Protein AF-A0A5N0E5K2-F1 (afdb_monomer_lite)

Sequence (120 aa):
MSVNEPQHDPADLLDELDSILREQELLRQRTLALAARYRSLEAHASRFDKPGKYEGLPAEYGHINVEYAAIRLVDSTREVSGAVTYHLLPARELAEKVREYPRSEREQVEQPRVDRGRSR

pLDDT: mean 84.49, std 16.84, range [40.84, 98.25]

Secondary structure (DSSP, 8-state):
--TTS-SS-HHHHHHHHHHHHHHHHHHHHHHHHHHHHHHHTGGGGGGGPEE-SSTT-EEE-HHHHHHHHHHHHHHHHHHHHHHIIIIIHHHHHHHTT--PPPPPGGGGS-----------

Structure (mmCIF, N/CA/C/O backbone):
data_AF-A0A5N0E5K2-F1
#
_entry.id   AF-A0A5N0E5K2-F1
#
loop_
_atom_site.group_PDB
_atom_site.id
_atom_site.type_symbol
_atom_site.label_atom_id
_atom_site.label_alt_id
_atom_site.label_comp_id
_atom_site.label_asym_id
_atom_site.label_entity_id
_atom_site.label_seq_id
_atom_site.pdbx_PDB_ins_code
_atom_site.Cartn_x
_atom_site.Cartn_y
_atom_site.Cartn_z
_atom_site.occupancy
_atom_site.B_iso_or_equiv
_atom_site.auth_seq_id
_atom_site.auth_comp_id
_atom_site.auth_asym_id
_atom_site.auth_atom_id
_atom_site.pdbx_PDB_model_num
ATOM 1 N N . MET A 1 1 ? -34.302 12.878 25.862 1.00 40.84 1 MET A N 1
ATOM 2 C CA . MET A 1 1 ? -33.189 12.109 25.274 1.00 40.84 1 MET A CA 1
ATOM 3 C C . MET A 1 1 ? -31.979 12.373 26.148 1.00 40.84 1 MET A C 1
ATOM 5 O O . MET A 1 1 ? -31.695 13.539 26.403 1.00 40.84 1 MET A O 1
ATOM 9 N N . SER A 1 2 ? -31.407 11.329 26.747 1.00 45.22 2 SER A N 1
ATOM 10 C CA . SER A 1 2 ? -30.281 11.452 27.678 1.00 45.22 2 SER A CA 1
ATOM 11 C C . SER A 1 2 ? -29.060 11.982 26.927 1.00 45.22 2 SER A C 1
ATOM 13 O O . SER A 1 2 ? -28.728 11.473 25.867 1.00 45.22 2 SER A O 1
ATOM 15 N N . VAL A 1 3 ? -28.394 12.999 27.469 1.00 55.62 3 VAL A N 1
ATOM 16 C CA . VAL A 1 3 ? -27.216 13.666 26.875 1.00 55.62 3 VAL A CA 1
ATOM 17 C C . VAL A 1 3 ? -25.950 12.780 26.944 1.00 55.62 3 VAL A C 1
ATOM 19 O O . VAL A 1 3 ? -24.872 13.211 26.561 1.00 55.62 3 VAL A O 1
ATOM 22 N N . ASN A 1 4 ? -26.068 11.534 27.420 1.00 63.44 4 ASN A N 1
ATOM 23 C CA . ASN A 1 4 ? -24.939 10.692 27.835 1.00 63.44 4 ASN A CA 1
ATOM 24 C C . ASN A 1 4 ? -24.797 9.355 27.082 1.00 63.44 4 ASN A C 1
ATOM 26 O O . ASN A 1 4 ? -24.014 8.519 27.527 1.00 63.44 4 ASN A O 1
ATOM 30 N N . GLU A 1 5 ? -25.535 9.114 25.996 1.00 61.28 5 GLU A N 1
ATOM 31 C CA . GLU A 1 5 ? -25.306 7.913 25.178 1.00 61.28 5 GLU A CA 1
ATOM 32 C C . GLU A 1 5 ? -24.129 8.141 24.211 1.00 61.28 5 GLU A C 1
ATOM 34 O O . GLU A 1 5 ? -24.073 9.194 23.564 1.00 61.28 5 GLU A O 1
ATOM 39 N N . PRO A 1 6 ? -23.164 7.202 24.125 1.00 71.31 6 PRO A N 1
ATOM 40 C CA . PRO A 1 6 ? -22.097 7.293 23.142 1.00 71.31 6 PRO A CA 1
ATOM 41 C C . PRO A 1 6 ? -22.686 7.320 21.727 1.00 71.31 6 PRO A C 1
ATOM 43 O O . PRO A 1 6 ? -23.564 6.533 21.388 1.00 71.31 6 PRO A O 1
ATOM 46 N N . GLN A 1 7 ? -22.194 8.238 20.891 1.00 80.31 7 GLN A N 1
ATOM 47 C CA . GLN A 1 7 ? -22.669 8.407 19.509 1.00 80.31 7 GLN A CA 1
ATOM 48 C C . GLN A 1 7 ? -22.295 7.244 18.577 1.00 80.31 7 GLN A C 1
ATOM 50 O O . GLN A 1 7 ? -22.831 7.163 17.475 1.00 80.31 7 GLN A O 1
ATOM 55 N N . HIS A 1 8 ? -21.376 6.374 18.997 1.00 83.12 8 HIS A N 1
ATOM 56 C CA . HIS A 1 8 ? -20.853 5.272 18.196 1.00 83.12 8 HIS A CA 1
ATOM 57 C C . HIS A 1 8 ? -20.875 3.977 19.002 1.00 83.12 8 HIS A C 1
ATOM 59 O O . HIS A 1 8 ? -20.456 3.972 20.163 1.00 83.12 8 HIS A O 1
ATOM 65 N N . ASP A 1 9 ? -21.322 2.893 18.367 1.00 88.19 9 ASP A N 1
ATOM 66 C CA . ASP A 1 9 ? -21.204 1.543 18.909 1.00 88.19 9 ASP A CA 1
ATOM 67 C C . ASP A 1 9 ? -19.729 1.098 18.829 1.00 88.19 9 ASP A C 1
ATOM 69 O O . ASP A 1 9 ? -19.127 1.158 17.751 1.00 88.19 9 ASP A O 1
ATOM 73 N N . PRO A 1 10 ? -19.105 0.662 19.940 1.00 90.62 10 PRO A N 1
ATOM 74 C CA . PRO A 1 10 ? -17.770 0.073 19.910 1.00 90.62 10 PRO A CA 1
ATOM 75 C C . PRO A 1 10 ? -17.611 -1.077 18.904 1.00 90.62 10 PRO A C 1
ATOM 77 O O . PRO A 1 10 ? -16.519 -1.238 18.356 1.00 90.62 10 PRO A O 1
ATOM 80 N N . ALA A 1 11 ? -18.671 -1.851 18.641 1.00 90.31 11 ALA A N 1
ATOM 81 C CA . ALA A 1 11 ? -18.655 -2.917 17.642 1.00 90.31 11 ALA A CA 1
ATOM 82 C C . ALA A 1 11 ? -18.475 -2.359 16.222 1.00 90.31 11 ALA A C 1
ATOM 84 O O . ALA A 1 11 ? -17.589 -2.818 15.504 1.00 90.31 11 ALA A O 1
ATOM 85 N N . ASP A 1 12 ? -19.219 -1.308 15.862 1.00 92.69 12 ASP A N 1
ATOM 86 C CA . ASP A 1 12 ? -19.100 -0.648 14.554 1.00 92.69 12 ASP A CA 1
ATOM 87 C C . ASP A 1 12 ? -17.682 -0.088 14.334 1.00 92.69 12 ASP A C 1
ATOM 89 O O . ASP A 1 12 ? -17.120 -0.178 13.243 1.00 92.69 12 ASP A O 1
ATOM 93 N N . LEU A 1 13 ? -17.067 0.472 15.383 1.00 93.94 13 LEU A N 1
ATOM 94 C CA . LEU A 1 13 ? -15.701 1.003 15.312 1.00 93.94 13 LEU A CA 1
ATOM 95 C C . LEU A 1 13 ? -14.645 -0.100 15.135 1.00 93.94 13 LEU A C 1
ATOM 97 O O . LEU A 1 13 ? -13.643 0.107 14.444 1.00 93.94 13 LEU A O 1
ATOM 101 N N . LEU A 1 14 ? -14.844 -1.263 15.761 1.00 94.88 14 LEU A N 1
ATOM 102 C CA . LEU A 1 14 ? -13.971 -2.423 15.581 1.00 94.88 14 LEU A CA 1
ATOM 103 C C . LEU A 1 14 ? -14.111 -3.009 14.168 1.00 94.88 14 LEU A C 1
ATOM 105 O O . LEU A 1 14 ? -13.098 -3.314 13.536 1.00 94.88 14 LEU A O 1
ATOM 109 N N . ASP A 1 15 ? -15.338 -3.103 13.657 1.00 95.50 15 ASP A N 1
ATOM 110 C CA . ASP A 1 15 ? -15.616 -3.566 12.296 1.00 95.50 15 ASP A CA 1
ATOM 111 C C . ASP A 1 15 ? -14.975 -2.649 11.242 1.00 95.50 15 ASP A C 1
ATOM 113 O O . ASP A 1 15 ? -14.416 -3.134 10.251 1.00 95.50 15 ASP A O 1
ATOM 117 N N . GLU A 1 16 ? -14.980 -1.333 11.475 1.00 96.88 16 GLU A N 1
ATOM 118 C CA . GLU A 1 16 ? -14.294 -0.361 10.618 1.00 96.88 16 GLU A CA 1
ATOM 119 C C . GLU A 1 16 ? -12.771 -0.578 10.621 1.00 96.88 16 GLU A C 1
ATOM 121 O O . GLU A 1 16 ? -12.143 -0.612 9.560 1.00 96.88 16 GLU A O 1
ATOM 126 N N . LEU A 1 17 ? -12.159 -0.819 11.788 1.00 96.94 17 LEU A N 1
ATOM 127 C CA . LEU A 1 17 ? -10.733 -1.168 11.869 1.00 96.94 17 LEU A CA 1
ATOM 128 C C . LEU A 1 17 ? -10.414 -2.467 11.111 1.00 96.94 17 LEU A C 1
ATOM 130 O O . LEU A 1 17 ? -9.402 -2.537 10.405 1.00 96.94 17 LEU A O 1
ATOM 134 N N . ASP A 1 18 ? -11.286 -3.471 11.198 1.00 97.81 18 ASP A N 1
ATOM 135 C CA . ASP A 1 18 ? -11.153 -4.728 10.455 1.00 97.81 18 ASP A CA 1
ATOM 136 C C . ASP A 1 18 ? -11.346 -4.546 8.945 1.00 97.81 18 ASP A C 1
ATOM 138 O O . ASP A 1 18 ? -10.731 -5.256 8.139 1.00 97.81 18 ASP A O 1
ATOM 142 N N . SER A 1 19 ? -12.180 -3.593 8.527 1.00 98.19 19 SER A N 1
ATOM 143 C CA . SER A 1 19 ? -12.293 -3.176 7.128 1.00 98.19 19 SER A CA 1
ATOM 144 C C . SER A 1 19 ? -10.986 -2.549 6.634 1.00 98.19 19 SER A C 1
ATOM 146 O O . SER A 1 19 ? -10.398 -3.035 5.664 1.00 98.19 19 SER A O 1
ATOM 148 N N . ILE A 1 20 ? -10.456 -1.563 7.366 1.00 97.75 20 ILE A N 1
ATOM 149 C CA . ILE A 1 20 ? -9.201 -0.876 7.028 1.00 97.75 20 ILE A CA 1
ATOM 150 C C . ILE A 1 20 ? -8.046 -1.879 6.905 1.00 97.75 20 ILE A C 1
ATOM 152 O O . ILE A 1 20 ? -7.285 -1.830 5.939 1.00 97.75 20 ILE A O 1
ATOM 156 N N . LEU A 1 21 ? -7.914 -2.828 7.839 1.00 97.69 21 LEU A N 1
ATOM 157 C CA . LEU A 1 21 ? -6.870 -3.860 7.786 1.00 97.69 21 LEU A CA 1
ATOM 158 C C . LEU A 1 21 ? -6.956 -4.720 6.514 1.00 97.69 21 LEU A C 1
ATOM 160 O O . LEU A 1 21 ? -5.932 -4.991 5.879 1.00 97.69 21 LEU A O 1
ATOM 164 N N . ARG A 1 22 ? -8.167 -5.120 6.108 1.00 97.81 22 ARG A N 1
ATOM 165 C CA . ARG A 1 22 ? -8.389 -5.882 4.867 1.00 97.81 22 ARG A CA 1
ATOM 166 C C . ARG A 1 22 ? -8.044 -5.060 3.627 1.00 97.81 22 ARG A C 1
ATOM 168 O O . ARG A 1 22 ? -7.416 -5.585 2.706 1.00 97.81 22 ARG A O 1
ATOM 175 N N . GLU A 1 23 ? -8.410 -3.783 3.604 1.00 97.38 23 GLU A N 1
ATOM 176 C CA . GLU A 1 23 ? -8.083 -2.878 2.500 1.00 97.38 23 GLU A CA 1
ATOM 177 C C . GLU A 1 23 ? -6.575 -2.638 2.370 1.00 97.38 23 GLU A C 1
ATOM 179 O O . GLU A 1 23 ? -6.053 -2.641 1.252 1.00 97.38 23 GLU A O 1
ATOM 184 N N . GLN A 1 24 ? -5.853 -2.505 3.489 1.00 96.88 24 GLN A N 1
ATOM 185 C CA . GLN A 1 24 ? -4.392 -2.382 3.484 1.00 96.88 24 GLN A CA 1
ATOM 186 C C . GLN A 1 24 ? -3.719 -3.631 2.906 1.00 96.88 24 GLN A C 1
ATOM 188 O O . GLN A 1 24 ? -2.809 -3.519 2.081 1.00 96.88 24 GLN A O 1
ATOM 193 N N . GLU A 1 25 ? -4.189 -4.826 3.269 1.00 96.00 25 GLU A N 1
ATOM 194 C CA . GLU A 1 25 ? -3.660 -6.073 2.710 1.00 96.00 25 GLU A CA 1
ATOM 195 C C . GLU A 1 25 ? -3.954 -6.195 1.207 1.00 96.00 25 GLU A C 1
ATOM 197 O O . GLU A 1 25 ? -3.064 -6.536 0.420 1.00 96.00 25 GLU A O 1
ATOM 202 N N . LEU A 1 26 ? -5.167 -5.843 0.771 1.00 97.00 26 LEU A N 1
ATOM 203 C CA . LEU A 1 26 ? -5.512 -5.818 -0.650 1.00 97.00 26 LEU A CA 1
ATOM 204 C C . LEU A 1 26 ? -4.638 -4.821 -1.425 1.00 97.00 26 LEU A C 1
ATOM 206 O O . LEU A 1 26 ? -4.142 -5.137 -2.513 1.00 97.00 26 LEU A O 1
ATOM 210 N N . LEU A 1 27 ? -4.421 -3.624 -0.877 1.00 96.56 27 LEU A N 1
ATOM 211 C CA . LEU A 1 27 ? -3.549 -2.617 -1.474 1.00 96.56 27 LEU A CA 1
ATOM 212 C C . LEU A 1 27 ? -2.111 -3.133 -1.583 1.00 96.56 27 LEU A C 1
ATOM 214 O O . LEU A 1 27 ? -1.503 -3.015 -2.648 1.00 96.56 27 LEU A O 1
ATOM 218 N N . ARG A 1 28 ? -1.584 -3.769 -0.532 1.00 96.56 28 ARG A N 1
ATOM 219 C CA . ARG A 1 28 ? -0.248 -4.382 -0.527 1.00 96.56 28 ARG A CA 1
ATOM 220 C C . ARG A 1 28 ? -0.097 -5.399 -1.660 1.00 96.56 28 ARG A C 1
ATOM 222 O O . ARG A 1 28 ? 0.866 -5.330 -2.426 1.00 96.56 28 ARG A O 1
ATOM 229 N N . GLN A 1 29 ? -1.061 -6.305 -1.816 1.00 97.31 29 GLN A N 1
ATOM 230 C CA . GLN A 1 29 ? -1.056 -7.314 -2.881 1.00 97.31 29 GLN A CA 1
ATOM 231 C C . GLN A 1 29 ? -1.095 -6.682 -4.278 1.00 97.31 29 GLN A C 1
ATOM 233 O O . GLN A 1 29 ? -0.314 -7.061 -5.156 1.00 97.31 29 GLN A O 1
ATOM 238 N N . ARG A 1 30 ? -1.961 -5.682 -4.487 1.00 98.12 30 ARG A N 1
ATOM 239 C CA . ARG A 1 30 ? -2.060 -4.955 -5.764 1.00 98.12 30 ARG A CA 1
ATOM 240 C C . ARG A 1 30 ? -0.765 -4.222 -6.105 1.00 98.12 30 ARG A C 1
ATOM 242 O O . ARG A 1 30 ? -0.343 -4.254 -7.261 1.00 98.12 30 ARG A O 1
ATOM 249 N N . THR A 1 31 ? -0.121 -3.611 -5.116 1.00 98.19 31 THR A N 1
ATOM 250 C CA . THR A 1 31 ? 1.154 -2.906 -5.282 1.00 98.19 31 THR A CA 1
ATOM 251 C C . THR A 1 31 ? 2.282 -3.868 -5.660 1.00 98.19 31 THR A C 1
ATOM 253 O O . THR A 1 31 ? 3.018 -3.594 -6.608 1.00 98.19 31 THR A O 1
ATOM 256 N N . LEU A 1 32 ? 2.375 -5.039 -5.018 1.00 98.00 32 LEU A N 1
ATOM 257 C CA . LEU A 1 32 ? 3.347 -6.074 -5.399 1.00 98.00 32 LEU A CA 1
ATOM 258 C C . LEU A 1 32 ? 3.102 -6.616 -6.812 1.00 98.00 32 LEU A C 1
ATOM 260 O O . LEU A 1 32 ? 4.046 -6.780 -7.587 1.00 98.00 32 LEU A O 1
ATOM 264 N N . ALA A 1 33 ? 1.840 -6.854 -7.176 1.00 98.25 33 ALA A N 1
ATOM 265 C CA . ALA A 1 33 ? 1.487 -7.277 -8.526 1.00 98.25 33 ALA A CA 1
ATOM 266 C C . ALA A 1 33 ? 1.866 -6.214 -9.572 1.00 98.25 33 ALA A C 1
ATOM 268 O O . ALA A 1 33 ? 2.359 -6.552 -10.649 1.00 98.25 33 ALA A O 1
ATOM 269 N N . LEU A 1 34 ? 1.679 -4.928 -9.260 1.00 98.12 34 LEU A N 1
ATOM 270 C CA . LEU A 1 34 ? 2.098 -3.830 -10.128 1.00 98.12 34 LEU A CA 1
ATOM 271 C C . LEU A 1 34 ? 3.625 -3.752 -10.253 1.00 98.12 34 LEU A C 1
ATOM 273 O O . LEU A 1 34 ? 4.127 -3.602 -11.365 1.00 98.12 34 LEU A O 1
ATOM 277 N N . ALA A 1 35 ? 4.367 -3.930 -9.157 1.00 98.06 35 ALA A N 1
ATOM 278 C CA . ALA A 1 35 ? 5.828 -3.983 -9.189 1.00 98.06 35 ALA A CA 1
ATOM 279 C C . ALA A 1 35 ? 6.333 -5.118 -10.096 1.00 98.06 35 ALA A C 1
ATOM 281 O O . ALA A 1 35 ? 7.233 -4.911 -10.908 1.00 98.06 35 ALA A O 1
ATOM 282 N N . ALA A 1 36 ? 5.710 -6.299 -10.025 1.00 97.75 36 ALA A N 1
ATOM 283 C CA . ALA A 1 36 ? 6.035 -7.423 -10.903 1.00 97.75 36 ALA A CA 1
ATOM 284 C C . ALA A 1 36 ? 5.769 -7.104 -12.385 1.00 97.75 36 ALA A C 1
ATOM 286 O O . ALA A 1 36 ? 6.567 -7.467 -13.249 1.00 97.75 36 ALA A O 1
ATOM 287 N N . ARG A 1 37 ? 4.685 -6.376 -12.688 1.00 97.69 37 ARG A N 1
ATOM 288 C CA . ARG A 1 37 ? 4.404 -5.905 -14.054 1.00 97.69 37 ARG A CA 1
ATOM 289 C C . ARG A 1 37 ? 5.471 -4.929 -14.543 1.00 97.69 37 ARG A C 1
ATOM 291 O O . ARG A 1 37 ? 5.910 -5.075 -15.677 1.00 97.69 37 ARG A O 1
ATOM 298 N N . TYR A 1 38 ? 5.938 -4.002 -13.706 1.00 96.88 38 TYR A N 1
ATOM 299 C CA . TYR A 1 38 ? 7.060 -3.130 -14.070 1.00 96.88 38 TYR A CA 1
ATOM 300 C C . TYR A 1 38 ? 8.339 -3.923 -14.348 1.00 96.88 38 TYR A C 1
ATOM 302 O O . TYR A 1 38 ? 8.949 -3.719 -15.392 1.00 96.88 38 TYR A O 1
ATOM 310 N N . ARG A 1 39 ? 8.690 -4.901 -13.504 1.00 95.81 39 ARG A N 1
ATOM 311 C CA . ARG A 1 39 ? 9.854 -5.773 -13.752 1.00 95.81 39 ARG A CA 1
ATOM 312 C C . ARG A 1 39 ? 9.748 -6.544 -15.063 1.00 95.81 39 ARG A C 1
ATOM 314 O O . ARG A 1 39 ? 10.740 -6.728 -15.753 1.00 95.81 39 ARG A O 1
ATOM 321 N N . SER A 1 40 ? 8.542 -6.949 -15.465 1.00 96.25 4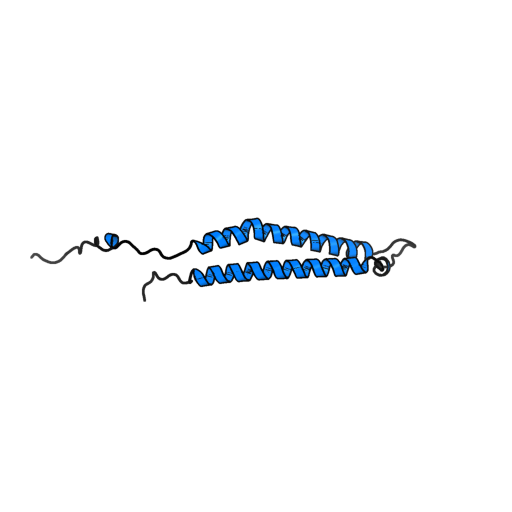0 SER A N 1
ATOM 322 C CA . SER A 1 40 ? 8.348 -7.623 -16.758 1.00 96.25 40 SER A CA 1
ATOM 323 C C . SER A 1 40 ? 8.721 -6.748 -17.967 1.00 96.25 40 SER A C 1
ATOM 325 O O . SER A 1 40 ? 9.015 -7.275 -19.038 1.00 96.25 40 SER A O 1
ATOM 327 N N . LEU A 1 41 ? 8.759 -5.421 -17.795 1.00 95.81 41 LEU A N 1
ATOM 328 C CA . LEU A 1 41 ? 9.179 -4.476 -18.827 1.00 95.81 41 LEU A CA 1
ATOM 329 C C . LEU A 1 41 ? 10.708 -4.355 -18.946 1.00 95.81 41 LEU A C 1
ATOM 331 O O . LEU A 1 41 ? 11.172 -3.805 -19.944 1.00 95.81 41 LEU A O 1
ATOM 335 N N . GLU A 1 42 ? 11.495 -4.877 -17.993 1.00 90.44 42 GLU A N 1
ATOM 336 C CA . GLU A 1 42 ? 12.966 -4.762 -17.974 1.00 90.44 42 GLU A CA 1
ATOM 337 C C . GLU A 1 42 ? 13.613 -5.303 -19.258 1.00 90.44 42 GLU A C 1
ATOM 339 O O . GLU A 1 42 ? 14.498 -4.670 -19.832 1.00 90.44 42 GLU A O 1
ATOM 344 N N . ALA A 1 43 ? 13.093 -6.413 -19.797 1.00 90.00 43 ALA A N 1
ATOM 345 C CA . ALA A 1 43 ? 13.572 -7.014 -21.047 1.00 90.00 43 ALA A CA 1
ATOM 346 C C . ALA A 1 43 ? 13.415 -6.101 -22.282 1.00 90.00 43 ALA A C 1
ATOM 348 O O . ALA A 1 43 ? 14.002 -6.348 -23.339 1.00 90.00 43 ALA A O 1
ATOM 349 N N . HIS A 1 44 ? 12.595 -5.057 -22.176 1.00 92.75 44 HIS A N 1
ATOM 350 C CA . HIS A 1 44 ? 12.317 -4.095 -23.238 1.00 92.75 44 HIS A CA 1
ATOM 351 C C . HIS A 1 44 ? 12.610 -2.655 -22.804 1.00 92.75 44 HIS A C 1
ATOM 353 O O . HIS A 1 44 ? 12.211 -1.720 -23.496 1.00 92.75 44 HIS A O 1
ATOM 359 N N . ALA A 1 45 ? 13.312 -2.473 -21.683 1.00 86.56 45 ALA A N 1
ATOM 360 C CA . ALA A 1 45 ? 13.410 -1.195 -20.997 1.00 86.56 45 ALA A CA 1
ATOM 361 C C . ALA A 1 45 ? 14.091 -0.096 -21.826 1.00 86.56 45 ALA A C 1
ATOM 363 O O . ALA A 1 45 ? 13.672 1.058 -21.788 1.00 86.56 45 ALA A O 1
ATOM 364 N N . SER A 1 46 ? 15.069 -0.469 -22.657 1.00 85.12 46 SER A N 1
ATOM 365 C CA . SER A 1 46 ? 15.761 0.446 -23.575 1.00 85.12 46 SER A CA 1
ATOM 366 C C . SER A 1 46 ? 14.840 1.095 -24.615 1.00 85.12 46 SER A C 1
ATOM 368 O O . SER A 1 46 ? 15.184 2.130 -25.177 1.00 85.12 46 SER A O 1
ATOM 370 N N . ARG A 1 47 ? 13.643 0.540 -24.863 1.00 91.62 47 ARG A N 1
ATOM 371 C CA . ARG A 1 47 ? 12.639 1.150 -25.754 1.00 91.62 47 ARG A CA 1
ATOM 372 C C . ARG A 1 47 ? 11.959 2.374 -25.144 1.00 91.62 47 ARG A C 1
ATOM 374 O O . ARG A 1 47 ? 11.303 3.112 -25.872 1.00 91.62 47 ARG A O 1
ATOM 381 N N . PHE A 1 48 ? 12.070 2.561 -23.831 1.00 90.81 48 PHE A N 1
ATOM 382 C CA . PHE A 1 48 ? 11.468 3.691 -23.123 1.00 90.81 48 PHE A CA 1
ATOM 383 C C . PHE A 1 48 ? 12.426 4.874 -22.980 1.00 90.81 48 PHE A C 1
ATOM 385 O O . PHE A 1 48 ? 12.017 5.929 -22.497 1.00 90.81 48 PHE A O 1
ATOM 392 N N . ASP A 1 49 ? 13.683 4.723 -23.396 1.00 91.44 49 ASP A N 1
ATOM 393 C CA . ASP A 1 49 ? 14.639 5.820 -23.392 1.00 91.44 49 ASP A CA 1
ATOM 394 C C . ASP A 1 49 ? 14.267 6.854 -24.448 1.00 91.44 49 ASP A C 1
ATOM 396 O O . ASP A 1 49 ? 14.065 6.543 -25.624 1.00 91.44 49 ASP A O 1
ATOM 400 N N . LYS A 1 50 ? 14.191 8.114 -24.027 1.00 89.25 50 LYS A N 1
ATOM 401 C CA . LYS A 1 50 ? 13.956 9.222 -24.945 1.00 89.25 50 LYS A CA 1
ATOM 402 C C . LYS A 1 50 ? 15.274 9.561 -25.636 1.00 89.25 50 LYS A C 1
ATOM 404 O O . LYS A 1 50 ? 16.227 9.907 -24.934 1.00 89.25 50 LYS A O 1
ATOM 409 N N . PRO A 1 51 ? 15.352 9.529 -26.977 1.00 86.50 51 PRO A N 1
ATOM 410 C CA . PRO A 1 51 ? 16.569 9.900 -27.689 1.00 86.50 51 PRO A CA 1
ATOM 411 C C . PRO A 1 51 ? 17.031 11.312 -27.309 1.00 86.50 51 PRO A C 1
ATOM 413 O O . PRO A 1 51 ? 16.220 12.240 -27.238 1.00 86.50 51 PRO A O 1
ATOM 416 N N . GLY A 1 52 ? 18.326 11.471 -27.032 1.00 87.38 52 GLY A N 1
ATOM 417 C CA . GLY A 1 52 ? 18.921 12.765 -26.719 1.00 87.38 52 GLY A CA 1
ATOM 418 C C . GLY A 1 52 ? 19.455 13.501 -27.942 1.00 87.38 52 GLY A C 1
ATOM 419 O O . GLY A 1 52 ? 19.475 12.995 -29.061 1.00 87.38 52 GLY A O 1
ATOM 420 N N . LYS A 1 53 ? 19.904 14.739 -27.707 1.00 84.94 53 LYS A N 1
ATOM 421 C CA . LYS A 1 53 ? 20.532 15.595 -28.728 1.00 84.94 53 LYS A CA 1
ATOM 422 C C . LYS A 1 53 ? 21.919 15.088 -29.153 1.00 84.94 53 LYS A C 1
ATOM 424 O O . LYS A 1 53 ? 22.380 15.431 -30.237 1.00 84.94 53 LYS A O 1
ATOM 429 N N . TYR A 1 54 ? 22.580 14.314 -28.293 1.00 82.88 54 TYR A N 1
ATOM 430 C CA . TYR A 1 54 ? 23.902 13.744 -28.531 1.00 82.88 54 TYR A CA 1
ATOM 431 C C . TYR A 1 54 ? 23.781 12.245 -28.791 1.00 82.88 54 TYR A C 1
ATOM 433 O O . TYR A 1 54 ? 23.031 11.547 -28.107 1.00 82.88 54 TYR A O 1
ATOM 441 N N . GLU A 1 55 ? 24.527 11.759 -29.778 1.00 80.19 55 GLU A N 1
ATOM 442 C CA . GLU A 1 55 ? 24.542 10.347 -30.146 1.00 80.19 55 GLU A CA 1
ATOM 443 C C . GLU A 1 55 ? 25.001 9.486 -28.958 1.00 80.19 55 GLU A C 1
ATOM 445 O O . GLU A 1 55 ? 25.991 9.794 -28.294 1.00 80.19 55 GLU A O 1
ATOM 450 N N . GLY A 1 56 ? 24.242 8.431 -28.654 1.00 75.88 56 GLY A N 1
ATOM 451 C CA . GLY A 1 56 ? 24.541 7.500 -27.561 1.00 75.88 56 GLY A CA 1
ATOM 452 C C . GLY A 1 56 ? 24.082 7.921 -26.157 1.00 75.88 56 GLY A C 1
ATOM 453 O O . GLY A 1 56 ? 24.230 7.123 -25.237 1.00 75.88 56 GLY A O 1
ATOM 454 N N . LEU A 1 57 ? 23.497 9.114 -25.969 1.00 78.06 57 LEU A N 1
ATOM 455 C CA . LEU A 1 57 ? 22.989 9.563 -24.663 1.00 78.06 57 LEU A CA 1
ATOM 456 C C . LEU A 1 57 ? 21.481 9.867 -24.707 1.00 78.06 57 LEU A C 1
ATOM 458 O O . LEU A 1 57 ? 21.069 10.764 -25.448 1.00 78.06 57 LEU A O 1
ATOM 462 N N . PRO A 1 58 ? 20.645 9.177 -23.906 1.00 81.00 58 PRO A N 1
ATOM 463 C CA . PRO A 1 58 ? 19.233 9.517 -23.758 1.00 81.00 58 PRO A CA 1
ATOM 464 C C . PRO A 1 58 ? 19.026 10.902 -23.132 1.00 81.00 58 PRO A C 1
ATOM 466 O O . PRO A 1 58 ? 19.775 11.319 -22.250 1.00 81.00 58 PRO A O 1
ATOM 469 N N . ALA A 1 59 ? 17.962 11.599 -23.539 1.00 81.38 59 ALA A N 1
ATOM 470 C CA . ALA A 1 59 ? 17.454 12.773 -22.825 1.00 81.38 59 ALA A CA 1
ATOM 471 C C . ALA A 1 59 ? 16.695 12.383 -21.546 1.00 81.38 59 ALA A C 1
ATOM 473 O O . ALA A 1 59 ? 16.726 13.119 -20.565 1.00 81.38 59 ALA A O 1
ATOM 474 N N . GLU A 1 60 ? 16.018 11.233 -21.559 1.00 86.88 60 GLU A N 1
ATOM 475 C CA . GLU A 1 60 ? 15.332 10.656 -20.402 1.00 86.88 60 GLU A CA 1
ATOM 476 C C . GLU A 1 60 ? 15.593 9.150 -20.377 1.00 86.88 60 GLU A C 1
ATOM 478 O O . GLU A 1 60 ? 15.457 8.471 -21.397 1.00 86.88 60 GLU A O 1
ATOM 483 N N . TYR A 1 61 ? 15.961 8.642 -19.203 1.00 89.19 61 TYR A N 1
ATOM 484 C CA . TYR A 1 61 ? 16.313 7.244 -18.981 1.00 89.19 61 TYR A CA 1
ATOM 485 C C . TYR A 1 61 ? 15.065 6.453 -18.581 1.00 89.19 61 TYR A C 1
ATOM 487 O O . TYR A 1 61 ? 14.831 6.166 -17.4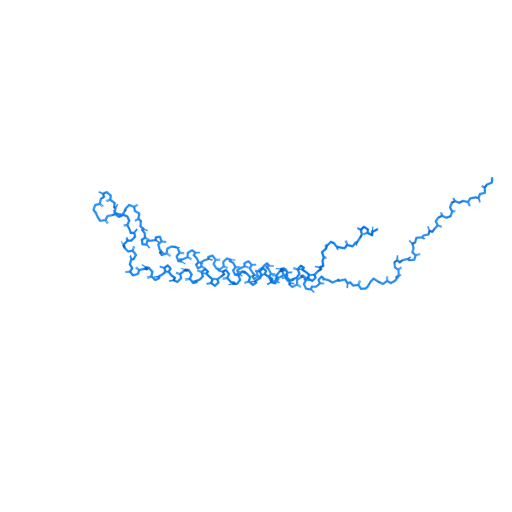05 1.00 89.19 61 TYR A O 1
ATOM 495 N N . GLY A 1 62 ? 14.225 6.136 -19.565 1.00 89.00 62 GLY A N 1
ATOM 496 C CA . GLY A 1 62 ? 13.015 5.352 -19.347 1.00 89.00 62 GLY A CA 1
ATOM 497 C C . GLY A 1 62 ? 13.308 3.975 -18.757 1.00 89.00 62 GLY A C 1
ATOM 498 O O . GLY A 1 62 ? 12.529 3.505 -17.929 1.00 89.00 62 GLY A O 1
ATOM 499 N N . HIS A 1 63 ? 14.450 3.367 -19.092 1.00 91.00 63 HIS A N 1
ATOM 500 C CA . HIS A 1 63 ? 14.842 2.097 -18.483 1.00 91.00 63 HIS A CA 1
ATOM 501 C C . HIS A 1 63 ? 15.087 2.206 -16.973 1.00 91.00 63 HIS A C 1
ATOM 503 O O . HIS A 1 63 ? 14.597 1.372 -16.214 1.00 91.00 63 HIS A O 1
ATOM 509 N N . ILE A 1 64 ? 15.763 3.273 -16.533 1.00 91.38 64 ILE A N 1
ATOM 510 C CA . ILE A 1 64 ? 15.982 3.565 -15.110 1.00 91.38 64 ILE A CA 1
ATOM 511 C C . ILE A 1 64 ? 14.634 3.810 -14.429 1.00 91.38 64 ILE A C 1
ATOM 513 O O . ILE A 1 64 ? 14.370 3.285 -13.352 1.00 91.38 64 ILE A O 1
ATOM 517 N N . ASN A 1 65 ? 13.733 4.553 -15.072 1.00 93.31 65 ASN A N 1
ATOM 518 C CA . ASN A 1 65 ? 12.414 4.831 -14.505 1.00 93.31 65 ASN A CA 1
ATOM 519 C C . ASN A 1 65 ? 11.587 3.554 -14.272 1.00 93.31 65 ASN A C 1
ATOM 521 O O . ASN A 1 65 ? 10.889 3.468 -13.262 1.00 93.31 65 ASN A O 1
ATOM 525 N N . VAL A 1 66 ? 11.670 2.558 -15.164 1.00 94.00 66 VAL A N 1
ATOM 526 C CA . VAL A 1 66 ? 11.006 1.250 -14.993 1.00 94.00 66 VAL A CA 1
ATOM 527 C C . VAL A 1 66 ? 11.541 0.513 -13.764 1.00 94.00 66 VAL A C 1
ATOM 529 O O . VAL A 1 66 ? 10.750 0.063 -12.932 1.00 94.00 66 VAL A O 1
ATOM 532 N N . GLU A 1 67 ? 12.865 0.429 -13.627 1.00 94.12 67 GLU A N 1
ATOM 533 C CA . GLU A 1 67 ? 13.519 -0.216 -12.484 1.00 94.12 67 GLU A CA 1
ATOM 534 C C . GLU A 1 67 ? 13.133 0.476 -11.169 1.00 94.12 67 GLU A C 1
ATOM 536 O O . GLU A 1 67 ? 12.633 -0.155 -10.231 1.00 94.12 67 GLU A O 1
ATOM 541 N N . TYR A 1 68 ? 13.285 1.800 -11.115 1.00 95.38 68 TYR A N 1
ATOM 542 C CA . TYR A 1 68 ? 12.974 2.576 -9.920 1.00 95.38 68 TYR A CA 1
ATOM 543 C C . TYR A 1 68 ? 11.488 2.527 -9.562 1.00 95.38 68 TYR A C 1
ATOM 545 O O . TYR A 1 68 ? 11.166 2.486 -8.376 1.00 95.38 68 TYR A O 1
ATOM 553 N N . ALA A 1 69 ? 10.575 2.483 -10.537 1.00 96.50 69 ALA A N 1
ATOM 554 C CA . ALA A 1 69 ? 9.153 2.294 -10.261 1.00 96.50 69 ALA A CA 1
ATOM 555 C C . ALA A 1 69 ? 8.903 0.964 -9.535 1.00 96.50 69 ALA A C 1
ATOM 557 O O . ALA A 1 69 ? 8.218 0.942 -8.511 1.00 96.50 69 ALA A O 1
ATOM 558 N N . ALA A 1 70 ? 9.505 -0.135 -10.002 1.00 96.94 70 ALA A N 1
ATOM 559 C CA . ALA A 1 70 ? 9.386 -1.429 -9.336 1.00 96.94 70 ALA A CA 1
ATOM 560 C C . ALA A 1 70 ? 9.969 -1.410 -7.913 1.00 96.94 70 ALA A C 1
ATOM 562 O O . ALA A 1 70 ? 9.339 -1.934 -6.993 1.00 96.94 70 ALA A O 1
ATOM 563 N N . ILE A 1 71 ? 11.140 -0.792 -7.715 1.00 97.06 71 ILE A N 1
ATOM 564 C CA . ILE A 1 71 ? 11.778 -0.661 -6.393 1.00 97.06 71 ILE A CA 1
ATOM 565 C C . ILE A 1 71 ? 10.882 0.135 -5.439 1.00 97.06 71 ILE A C 1
ATOM 567 O O . ILE A 1 71 ? 10.553 -0.350 -4.359 1.00 97.06 71 ILE A O 1
ATOM 571 N N . ARG A 1 72 ? 10.418 1.319 -5.857 1.00 97.75 72 ARG A N 1
ATOM 572 C CA . ARG A 1 72 ? 9.584 2.203 -5.028 1.00 97.75 72 ARG A CA 1
ATOM 573 C C . ARG A 1 72 ? 8.255 1.562 -4.638 1.00 97.75 72 ARG A C 1
ATOM 575 O O . ARG A 1 72 ? 7.804 1.756 -3.514 1.00 97.75 72 ARG A O 1
ATOM 582 N N . LEU A 1 73 ? 7.645 0.783 -5.533 1.00 98.00 73 LEU A N 1
ATOM 583 C CA . LEU A 1 73 ? 6.429 0.024 -5.226 1.00 98.00 73 LEU A CA 1
ATOM 584 C C . LEU A 1 73 ? 6.688 -1.076 -4.187 1.00 98.00 73 LEU A C 1
ATOM 586 O O . LEU A 1 73 ? 5.864 -1.296 -3.307 1.00 98.00 73 LEU A O 1
ATOM 590 N N . VAL A 1 74 ? 7.829 -1.767 -4.251 1.00 97.31 74 VAL A N 1
ATOM 591 C CA . VAL A 1 74 ? 8.189 -2.759 -3.225 1.00 97.31 74 VAL A CA 1
ATOM 592 C C . VAL A 1 74 ? 8.473 -2.076 -1.888 1.00 97.31 74 VAL A C 1
ATOM 594 O O . VAL A 1 74 ? 7.984 -2.540 -0.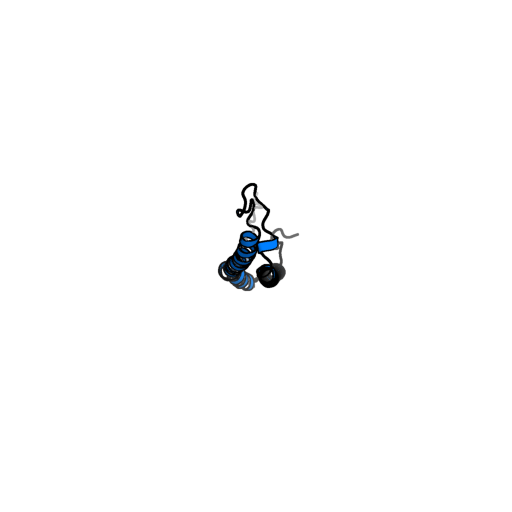859 1.00 97.31 74 VAL A O 1
ATOM 597 N N . ASP A 1 75 ? 9.208 -0.967 -1.884 1.00 96.56 75 ASP A N 1
ATOM 598 C CA . ASP A 1 75 ? 9.518 -0.243 -0.651 1.00 96.56 75 ASP A CA 1
ATOM 599 C C . ASP A 1 75 ? 8.261 0.325 0.020 1.00 96.56 75 ASP A C 1
ATOM 601 O O . ASP A 1 75 ? 8.099 0.161 1.229 1.00 96.56 75 ASP A O 1
ATOM 605 N N . SER A 1 76 ? 7.307 0.868 -0.743 1.00 95.44 76 SER A N 1
ATOM 606 C CA . SER A 1 76 ? 6.041 1.343 -0.170 1.00 95.44 76 SER A CA 1
ATOM 607 C C . SER A 1 76 ? 5.244 0.220 0.504 1.00 95.44 76 SER A C 1
ATOM 609 O O . SER A 1 76 ? 4.604 0.446 1.530 1.00 95.44 76 SER A O 1
ATOM 611 N N . THR A 1 77 ? 5.334 -1.027 0.016 1.00 95.81 77 THR A N 1
ATOM 612 C CA . THR A 1 77 ? 4.697 -2.163 0.708 1.00 95.81 77 THR A CA 1
ATOM 613 C C . THR A 1 77 ? 5.316 -2.461 2.071 1.00 95.81 77 THR A C 1
ATOM 615 O O . THR A 1 77 ? 4.608 -2.940 2.960 1.00 95.81 77 THR A O 1
ATOM 618 N N . ARG A 1 78 ? 6.606 -2.158 2.273 1.00 92.38 78 ARG A N 1
ATOM 619 C CA . ARG A 1 78 ? 7.271 -2.297 3.577 1.00 92.38 78 ARG A CA 1
ATOM 620 C C . ARG A 1 78 ? 6.778 -1.233 4.547 1.00 92.38 78 ARG A C 1
ATOM 622 O O . ARG A 1 78 ? 6.472 -1.564 5.687 1.00 92.38 78 ARG A O 1
ATOM 629 N N . GLU A 1 79 ? 6.648 0.006 4.079 1.00 91.12 79 GLU A N 1
ATOM 630 C CA . GLU A 1 79 ? 6.113 1.115 4.878 1.00 91.12 79 GLU A CA 1
ATOM 631 C C . GLU A 1 79 ? 4.670 0.839 5.316 1.00 91.12 79 GLU A C 1
ATOM 633 O O . GLU A 1 79 ? 4.365 0.914 6.506 1.00 91.12 79 GLU A O 1
ATOM 638 N N . VAL A 1 80 ? 3.807 0.410 4.386 1.00 91.00 80 VAL A N 1
ATOM 639 C CA . VAL A 1 80 ? 2.425 -0.003 4.689 1.00 91.00 80 VAL A CA 1
ATOM 640 C C . VAL A 1 80 ? 2.39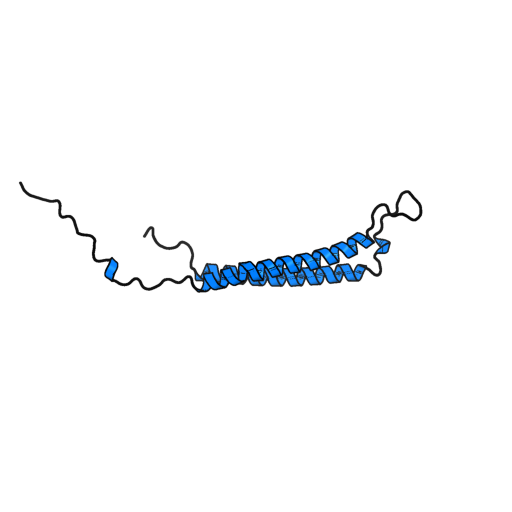5 -1.152 5.699 1.00 91.00 80 VAL A C 1
ATOM 642 O O . VAL A 1 80 ? 1.654 -1.095 6.678 1.00 91.00 80 VAL A O 1
ATOM 645 N N . SER A 1 81 ? 3.232 -2.177 5.513 1.00 91.88 81 SER A N 1
ATOM 646 C CA . SER A 1 81 ? 3.309 -3.302 6.458 1.00 91.88 81 SER A CA 1
ATOM 647 C C . SER A 1 81 ? 3.761 -2.845 7.850 1.00 91.88 81 SER A C 1
ATOM 649 O O . SER A 1 81 ? 3.259 -3.348 8.856 1.00 91.88 81 SER A O 1
ATOM 651 N N . GLY A 1 82 ? 4.668 -1.865 7.923 1.00 92.75 82 GLY A N 1
ATOM 652 C CA . GLY A 1 82 ? 5.069 -1.221 9.171 1.00 92.75 82 GLY A CA 1
ATOM 653 C C . GLY A 1 82 ? 3.904 -0.492 9.840 1.00 92.75 82 GLY A C 1
ATOM 654 O O . GLY A 1 82 ? 3.648 -0.719 11.018 1.00 92.75 82 GLY A O 1
ATOM 655 N N . ALA A 1 83 ? 3.146 0.312 9.093 1.00 92.31 83 ALA A N 1
ATOM 656 C CA . ALA A 1 83 ? 1.978 1.014 9.627 1.00 92.31 83 ALA A CA 1
ATOM 657 C C . ALA A 1 83 ? 0.903 0.046 10.158 1.00 92.31 83 ALA A C 1
ATOM 659 O O . ALA A 1 83 ? 0.355 0.253 11.242 1.00 92.31 83 ALA A O 1
ATOM 660 N N . VAL A 1 84 ? 0.648 -1.052 9.439 1.00 95.56 84 VAL A N 1
ATOM 661 C CA . VAL A 1 84 ? -0.248 -2.122 9.900 1.00 95.56 84 VAL A CA 1
ATOM 662 C C . VAL A 1 84 ? 0.262 -2.730 11.211 1.00 95.56 84 VAL A C 1
ATOM 664 O O . VAL A 1 84 ? -0.483 -2.804 12.187 1.00 95.56 84 VAL A O 1
ATOM 667 N N . THR A 1 85 ? 1.538 -3.118 11.251 1.00 96.44 85 THR A N 1
ATOM 668 C CA . THR A 1 85 ? 2.142 -3.840 12.383 1.00 96.44 85 THR A CA 1
ATOM 669 C C . THR A 1 85 ? 2.254 -2.980 13.639 1.00 96.44 85 THR A C 1
ATOM 671 O O . THR A 1 85 ? 1.946 -3.444 14.732 1.00 96.44 85 THR A O 1
ATOM 674 N N . TYR A 1 86 ? 2.700 -1.732 13.499 1.00 96.19 86 TYR A N 1
ATOM 675 C CA . TYR A 1 86 ? 3.038 -0.876 14.637 1.00 96.19 86 TYR A CA 1
ATOM 676 C C . TYR A 1 86 ? 1.900 0.050 15.075 1.00 96.19 86 TYR A C 1
ATOM 678 O O . TYR A 1 86 ? 1.991 0.633 16.157 1.00 96.19 86 TYR A O 1
ATOM 686 N N . HIS A 1 87 ? 0.833 0.192 14.279 1.00 95.88 87 HIS A N 1
ATOM 687 C CA . HIS A 1 87 ? -0.272 1.102 14.599 1.00 95.88 87 HIS A CA 1
ATOM 688 C C . HIS A 1 87 ? -1.645 0.438 14.507 1.00 95.88 87 HIS A C 1
ATOM 690 O O . HIS A 1 87 ? -2.367 0.430 15.502 1.00 95.88 87 HIS A O 1
ATOM 696 N N . LEU A 1 88 ? -2.012 -0.144 13.361 1.00 96.69 88 LEU A N 1
ATOM 697 C CA . LEU A 1 88 ? -3.383 -0.636 13.163 1.00 96.69 88 LEU A CA 1
ATOM 698 C C . LEU A 1 88 ? -3.694 -1.896 13.979 1.00 96.69 88 LEU A C 1
ATOM 700 O O . LEU A 1 88 ? -4.754 -1.962 14.596 1.00 96.69 88 LEU A O 1
ATOM 704 N N . LEU A 1 89 ? -2.778 -2.868 14.038 1.00 97.31 89 LEU A N 1
ATOM 705 C CA . LEU A 1 89 ? -2.972 -4.066 14.863 1.00 97.31 89 LEU A CA 1
ATOM 706 C C . LEU A 1 89 ? -3.063 -3.728 16.366 1.00 97.31 89 LEU A C 1
ATOM 708 O O . LEU A 1 89 ? -4.049 -4.126 16.986 1.00 97.31 89 LEU A O 1
ATOM 712 N N . PRO A 1 90 ? -2.152 -2.922 16.954 1.00 97.81 90 PRO A N 1
ATOM 713 C CA . PRO A 1 90 ? -2.319 -2.456 18.331 1.00 97.81 90 PRO A CA 1
ATOM 714 C C . PRO A 1 90 ? -3.616 -1.671 18.569 1.00 97.81 90 PRO A C 1
ATOM 716 O O . PRO A 1 90 ? -4.260 -1.846 19.602 1.00 97.81 90 PRO A O 1
ATOM 719 N N . ALA A 1 91 ? -4.029 -0.815 17.626 1.00 97.44 91 ALA A N 1
ATOM 720 C CA . ALA A 1 91 ? -5.284 -0.070 17.739 1.00 97.44 91 ALA A CA 1
ATOM 721 C C . ALA A 1 91 ? -6.499 -1.009 17.774 1.00 97.44 91 ALA A C 1
ATOM 723 O O . ALA A 1 91 ? -7.377 -0.833 18.616 1.00 97.44 91 ALA A O 1
ATOM 724 N N . ARG A 1 92 ? -6.513 -2.045 16.928 1.00 96.81 92 ARG A N 1
ATOM 725 C CA . ARG A 1 92 ? -7.535 -3.098 16.933 1.00 96.81 92 ARG A CA 1
ATOM 726 C C . ARG A 1 92 ? -7.585 -3.846 18.267 1.00 96.81 92 ARG A C 1
ATOM 728 O O . ARG A 1 92 ? -8.662 -4.011 18.829 1.00 96.81 92 ARG A O 1
ATOM 735 N N . GLU A 1 93 ? -6.435 -4.250 18.810 1.00 95.94 93 GLU A N 1
ATOM 736 C CA . GLU A 1 93 ? -6.355 -4.929 20.116 1.00 95.94 93 GLU A CA 1
ATOM 737 C C . GLU A 1 93 ? -6.879 -4.067 21.275 1.00 95.94 93 GLU A C 1
ATOM 739 O O . GLU A 1 93 ? -7.381 -4.587 22.276 1.00 95.94 93 GLU A O 1
ATOM 744 N N . LEU A 1 94 ? -6.722 -2.744 21.181 1.00 95.88 94 LEU A N 1
ATOM 745 C CA . LEU A 1 94 ? -7.297 -1.803 22.139 1.00 95.88 94 LEU A CA 1
ATOM 746 C C . LEU A 1 94 ? -8.804 -1.648 21.924 1.00 95.88 94 LEU A C 1
ATOM 748 O O . LEU A 1 94 ? -9.547 -1.690 22.903 1.00 95.88 94 LEU A O 1
ATOM 752 N N . ALA A 1 95 ? -9.253 -1.522 20.674 1.00 93.62 95 ALA A N 1
ATOM 753 C CA . ALA A 1 95 ? -10.665 -1.406 20.320 1.00 93.62 95 ALA A CA 1
ATOM 754 C C . ALA A 1 95 ? -11.480 -2.623 20.786 1.00 93.62 95 ALA A C 1
ATOM 756 O O . ALA A 1 95 ? -12.534 -2.452 21.386 1.00 93.62 95 ALA A O 1
ATOM 757 N N . GLU A 1 96 ? -10.943 -3.840 20.657 1.00 92.88 96 GLU A N 1
ATOM 758 C CA . GLU A 1 96 ? -11.572 -5.078 21.150 1.00 92.88 96 GLU A CA 1
ATOM 759 C C . GLU A 1 96 ? -11.839 -5.065 22.672 1.00 92.88 96 GLU A C 1
ATOM 761 O O . GLU A 1 96 ? -12.705 -5.777 23.187 1.00 92.88 96 GLU A O 1
ATOM 766 N N . LYS A 1 97 ? -11.109 -4.236 23.429 1.00 92.25 97 LYS A N 1
ATOM 767 C CA . LYS A 1 97 ? -11.277 -4.093 24.884 1.00 92.25 97 LYS A CA 1
ATOM 768 C C . LYS A 1 97 ? -12.283 -3.007 25.264 1.00 92.25 97 LYS A C 1
ATOM 770 O O . LYS A 1 97 ? -12.664 -2.949 26.438 1.00 92.25 97 LYS A O 1
ATOM 775 N N . VAL A 1 98 ? -12.703 -2.165 24.319 1.00 90.00 98 VAL A N 1
ATOM 776 C CA . VAL A 1 98 ? -13.702 -1.115 24.536 1.00 90.00 98 VAL A CA 1
ATOM 777 C C . VAL A 1 98 ? -15.076 -1.772 24.603 1.00 90.00 98 VAL A C 1
ATOM 779 O O . VAL A 1 98 ? -15.673 -2.125 23.594 1.00 90.00 98 VAL A O 1
ATOM 782 N N . ARG A 1 99 ? -15.573 -1.958 25.824 1.00 78.88 99 ARG A N 1
ATOM 783 C CA . ARG A 1 99 ? -16.903 -2.503 26.099 1.00 78.88 99 ARG A CA 1
ATOM 784 C C . ARG A 1 99 ? -17.534 -1.776 27.271 1.00 78.88 99 ARG A C 1
ATOM 786 O O . ARG A 1 99 ? -16.828 -1.311 28.170 1.00 78.88 99 ARG A O 1
ATOM 793 N N . GLU A 1 100 ? -18.857 -1.724 27.287 1.00 70.50 100 GLU A N 1
ATOM 794 C CA . GLU A 1 100 ? -19.583 -1.250 28.457 1.00 70.50 100 GLU A CA 1
ATOM 795 C C . GLU A 1 100 ? -19.479 -2.280 29.588 1.00 70.50 100 GLU A C 1
ATOM 797 O O . GLU A 1 100 ? -19.738 -3.471 29.404 1.00 70.50 100 GLU A O 1
ATOM 802 N N . TYR A 1 101 ? -19.080 -1.820 30.774 1.00 73.31 101 TYR A N 1
ATOM 803 C CA . TYR A 1 101 ? -19.099 -2.632 31.987 1.00 73.31 101 TYR A CA 1
ATOM 804 C C . TYR A 1 101 ? -20.363 -2.309 32.790 1.00 73.31 101 TYR A C 1
ATOM 806 O O . TYR A 1 101 ? -20.731 -1.132 32.882 1.00 73.31 101 TYR A O 1
ATOM 814 N N . PRO A 1 102 ? -21.009 -3.307 33.422 1.00 65.56 102 PRO A N 1
ATOM 815 C CA . PRO A 1 102 ? -22.137 -3.052 34.308 1.00 65.56 102 PRO A CA 1
ATOM 816 C C . PRO A 1 102 ? -21.728 -2.059 35.399 1.00 65.56 102 PRO A C 1
ATOM 818 O O . PRO A 1 102 ? -20.785 -2.308 36.157 1.00 65.56 102 PRO A O 1
ATOM 821 N N . ARG A 1 103 ? -22.425 -0.921 35.491 1.00 66.00 103 ARG A N 1
ATOM 822 C CA . ARG A 1 103 ? -22.216 0.017 36.598 1.00 66.00 103 ARG A CA 1
ATOM 823 C C . ARG A 1 103 ? -22.691 -0.650 37.883 1.00 66.00 103 ARG A C 1
ATOM 825 O O . ARG A 1 103 ? -23.825 -1.111 37.962 1.00 66.00 103 ARG A O 1
ATOM 832 N N . SER A 1 104 ? -21.827 -0.699 38.894 1.00 60.00 104 SER A N 1
ATOM 833 C CA . SER A 1 104 ? -22.236 -1.133 40.230 1.00 60.00 104 SER A CA 1
ATOM 834 C C . SER A 1 104 ? -23.289 -0.156 40.767 1.00 60.00 104 SER A C 1
ATOM 836 O O . SER A 1 104 ? -23.059 1.049 40.759 1.00 60.00 104 SER A O 1
ATOM 838 N N . GLU A 1 105 ? -24.420 -0.660 41.269 1.00 60.03 105 GLU A N 1
ATOM 839 C CA . GLU A 1 105 ? -25.583 0.124 41.746 1.00 60.03 105 GLU A CA 1
ATOM 840 C C . GLU A 1 105 ? -25.269 1.164 42.849 1.00 60.03 105 GLU A C 1
ATOM 842 O O . GLU A 1 105 ? -26.119 1.976 43.210 1.00 60.03 105 GLU A O 1
ATOM 847 N N . ARG A 1 106 ? -24.044 1.180 43.391 1.00 54.47 106 ARG A N 1
ATOM 848 C CA . ARG A 1 106 ? -23.645 2.007 44.540 1.00 54.47 106 ARG A CA 1
ATOM 849 C C . ARG A 1 106 ? -23.535 3.508 44.261 1.00 54.47 106 ARG A C 1
ATOM 851 O O . ARG A 1 106 ? -23.583 4.274 45.214 1.00 54.47 106 ARG A O 1
ATOM 858 N N . GLU A 1 107 ? -23.433 3.950 43.010 1.00 50.66 107 GLU A N 1
ATOM 859 C CA . GLU A 1 107 ? -23.285 5.385 42.696 1.00 50.66 107 GLU A CA 1
ATOM 860 C C . GLU A 1 107 ? -24.616 6.140 42.518 1.00 50.66 107 GLU A C 1
ATOM 862 O O . GLU A 1 107 ? -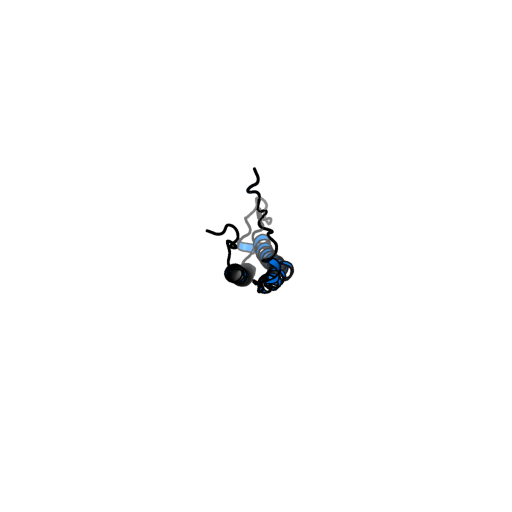24.610 7.360 42.383 1.00 50.66 107 GLU A O 1
ATOM 867 N N . GLN A 1 108 ? -25.773 5.466 42.553 1.00 51.53 108 GLN A N 1
ATOM 868 C CA . GLN A 1 108 ? -27.076 6.130 42.362 1.00 51.53 108 GLN A CA 1
ATOM 869 C C . GLN A 1 108 ? -27.741 6.636 43.657 1.00 51.53 108 GLN A C 1
ATOM 871 O O . GLN A 1 108 ? -28.820 7.222 43.590 1.00 51.53 108 GLN A O 1
ATOM 876 N N . VAL A 1 109 ? -27.130 6.444 44.834 1.00 50.53 109 VAL A N 1
ATOM 877 C CA . VAL A 1 109 ? -27.793 6.711 46.131 1.00 50.53 109 VAL A CA 1
ATOM 878 C C . VAL A 1 109 ? -27.450 8.078 46.752 1.00 50.53 109 VAL A C 1
ATOM 880 O O . VAL A 1 109 ? -28.170 8.531 47.637 1.00 50.53 109 VAL A O 1
ATOM 883 N N . GLU A 1 110 ? -26.448 8.819 46.270 1.00 50.81 110 GLU A N 1
ATOM 884 C CA . GLU A 1 110 ? -26.083 10.122 46.858 1.00 50.81 110 GLU A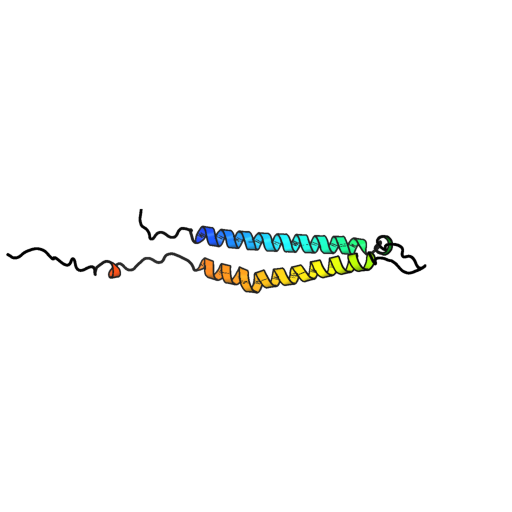 CA 1
ATOM 885 C C . GLU A 1 110 ? -26.403 11.316 45.947 1.00 50.81 110 GLU A C 1
ATOM 887 O O . GLU A 1 110 ? -25.533 12.029 45.458 1.00 50.81 110 GLU A O 1
ATOM 892 N N . GLN A 1 111 ? -27.693 11.605 45.782 1.00 49.12 111 GLN A N 1
ATOM 893 C CA . GLN A 1 111 ? -28.124 13.002 45.716 1.00 49.12 111 GLN A CA 1
ATOM 894 C C . GLN A 1 111 ? -29.007 13.274 46.934 1.00 49.12 111 GLN A C 1
ATOM 896 O O . GLN A 1 111 ? -30.173 12.866 46.940 1.00 49.12 111 GLN A O 1
ATOM 901 N N . PRO A 1 112 ? -28.500 13.951 47.983 1.00 45.88 112 PRO A N 1
ATOM 902 C CA . PRO A 1 112 ? -29.373 14.414 49.041 1.00 45.88 112 PRO A CA 1
ATOM 903 C C . PRO A 1 112 ? -30.325 15.433 48.419 1.00 45.88 112 PRO A C 1
ATOM 905 O O . PRO A 1 112 ? -29.911 16.506 47.975 1.00 45.88 112 PRO A O 1
ATOM 908 N N . ARG A 1 113 ? -31.617 15.086 48.367 1.00 51.31 113 ARG A N 1
ATOM 909 C CA . ARG A 1 113 ? -32.693 16.055 48.153 1.00 51.31 113 ARG A CA 1
ATOM 910 C C . ARG A 1 113 ? -32.557 17.103 49.250 1.00 51.31 113 ARG A C 1
ATOM 912 O O . ARG A 1 113 ? -32.953 16.871 50.388 1.00 51.31 113 ARG A O 1
ATOM 919 N N . VAL A 1 114 ? -31.945 18.235 48.917 1.00 51.88 114 VAL A N 1
ATOM 920 C CA . VAL A 1 114 ? -31.907 19.391 49.803 1.00 51.88 114 VAL A CA 1
ATOM 921 C C . VAL A 1 114 ? -33.329 19.938 49.847 1.00 51.88 114 VAL A C 1
ATOM 923 O O . VAL A 1 114 ? -33.754 20.690 48.972 1.00 51.88 114 VAL A O 1
ATOM 926 N N . ASP A 1 115 ? -34.072 19.505 50.857 1.00 55.09 115 ASP A N 1
ATOM 927 C CA . ASP A 1 115 ? -35.397 20.004 51.190 1.00 55.09 115 ASP A CA 1
ATOM 928 C C . ASP A 1 115 ? -35.252 21.442 51.718 1.00 55.09 115 ASP A C 1
ATOM 930 O O . ASP A 1 115 ? -35.083 21.693 52.911 1.00 55.09 115 ASP A O 1
ATOM 934 N N . ARG A 1 116 ? -35.205 22.421 50.806 1.00 55.59 116 ARG A N 1
ATOM 935 C CA . ARG A 1 116 ? -35.331 23.844 51.147 1.00 55.59 116 ARG A CA 1
ATOM 936 C C . ARG A 1 116 ? -36.770 24.270 50.939 1.00 55.59 116 ARG A C 1
ATOM 938 O O . ARG A 1 116 ? -37.111 24.927 49.960 1.00 55.59 116 ARG A O 1
ATOM 945 N N . GLY A 1 117 ? -37.604 23.937 51.910 1.00 49.25 117 GLY A N 1
ATOM 946 C CA . GLY A 1 117 ? -38.940 24.486 51.980 1.00 49.25 117 GLY A CA 1
ATOM 947 C C . GLY A 1 117 ? -39.536 24.365 53.368 1.00 49.25 117 GLY A C 1
ATOM 948 O O . GLY A 1 117 ? -40.040 23.307 53.715 1.00 49.25 117 GLY A O 1
ATOM 949 N N . ARG A 1 118 ? -39.605 25.514 54.063 1.00 47.66 118 ARG A N 1
ATOM 950 C CA . ARG A 1 118 ? -40.671 25.919 55.007 1.00 47.66 118 ARG A CA 1
ATOM 951 C C . ARG A 1 118 ? -40.311 25.951 56.500 1.00 47.66 118 ARG A C 1
ATOM 953 O O . ARG A 1 118 ? -40.329 24.939 57.187 1.00 47.66 118 ARG A O 1
ATOM 960 N N . SER A 1 119 ? -40.162 27.171 57.018 1.00 45.41 119 SER A N 1
ATOM 961 C CA . SER A 1 119 ? -40.767 27.685 58.269 1.00 45.41 119 SER A CA 1
ATOM 962 C C . SER A 1 119 ? -40.511 29.199 58.290 1.00 45.41 119 SER A C 1
ATOM 964 O O . SER A 1 119 ? -39.361 29.605 58.185 1.00 45.41 119 SER A O 1
ATOM 966 N N . ARG A 1 120 ? -41.540 29.998 57.985 1.00 55.00 120 ARG A N 1
ATOM 967 C CA . ARG A 1 120 ? -42.487 30.683 58.893 1.00 55.00 120 ARG A CA 1
ATOM 968 C C . ARG A 1 120 ? -41.964 32.042 59.333 1.00 55.00 120 ARG A C 1
ATOM 970 O O . ARG A 1 120 ? -40.921 32.066 60.009 1.00 55.00 120 ARG A O 1
#

Organism: NCBI:txid2545717

Foldseek 3Di:
DDPDDDPDDLVVVLVVLVVVLVVLVVLLVVLLVVLVVLVVCLVVQVVQFACDPDPPDGPDRSNVVSNVSSVVSNVVSVVSVCCCVVPSVVVSVVSVVDDDDDDDPVVPPDDPPPPPDDDD

Radius of gyration: 30.2 Å; chains: 1; bounding box: 67×38×89 Å